Protein AF-A0A7S3M3B4-F1 (afdb_monomer)

Organism: NCBI:txid89044

Solvent-accessible surface area (backbone atoms only — not comparable to full-atom values): 7593 Å² total; per-residue (Å²): 107,31,56,21,43,29,32,43,56,80,88,40,59,21,36,31,39,43,35,30,71,32,40,28,67,101,62,33,55,28,4,1,29,26,37,41,36,56,45,79,58,69,92,80,40,99,57,84,85,78,65,94,80,81,88,68,51,57,85,65,75,64,57,68,90,46,32,36,39,40,29,31,52,46,61,54,12,22,14,18,67,40,50,36,51,57,43,52,82,84,75,82,83,32,16,12,32,34,38,27,15,62,35,21,57,40,95,91,41,77,50,64,33,46,76,43,78,47,78,39,53,55,42,87,85,39,101,53,66,83,66,53,73,39,73,47,73,67,85,121

InterPro domains:
  IPR013517 FG-GAP repeat [PF01839] (2-37)
  IPR013517 FG-GAP repeat [PF01839] (80-106)
  IPR013519 Integrin alpha beta-propellor [SM00191] (1-54)
  IPR013519 Integrin alpha beta-propellor [SM00191] (75-135)
  IPR028994 Integrin alpha, N-terminal [G3DSA:2.130.10.130] (1-134)
  IPR028994 Integrin alpha, N-terminal [SSF69318] (4-105)

Foldseek 3Di:
DEWQQFLQPPNFTKDKAWDQQQQAPPGFGSLTKMWIFDGDDPVVDVDDPDDDQDDDRDPDFGPLNTTGMETGAHHQQSKRPDKYWPQPPPPPRHTKIKIKRQQQAAPVGTRPIDMDIGHGHHPVVDPTNPCYYHHDHRPD

Sequence (140 aa):
VSAADDVNNDGVGDIIVGALYANPPPSETDAGISYVIYGRSLAMQVSNPFGDIQLTTGATPLPTSVGFRILGAAAADQSGFSVSAAGDVNGDSIDDVIVGALKADGPNGANCGISYVIFGRSLAAQVANPFGDIKLTTGA

Structure (mmCIF, N/CA/C/O backbone):
data_AF-A0A7S3M3B4-F1
#
_entry.id   AF-A0A7S3M3B4-F1
#
loop_
_atom_site.group_PDB
_atom_site.id
_atom_site.type_symbol
_atom_site.label_atom_id
_atom_site.label_alt_id
_atom_site.label_comp_id
_atom_site.label_asym_id
_atom_site.label_entity_id
_atom_site.label_seq_id
_atom_site.pdbx_PDB_ins_code
_atom_site.Cartn_x
_atom_site.Cartn_y
_atom_site.Cartn_z
_atom_site.occupancy
_atom_site.B_iso_or_equiv
_atom_site.auth_seq_id
_atom_site.auth_comp_id
_atom_site.auth_asym_id
_atom_site.auth_atom_id
_atom_site.pdbx_PDB_model_num
ATOM 1 N N . VAL A 1 1 ? -6.128 6.322 -6.070 1.00 94.00 1 VAL A N 1
ATOM 2 C CA . VAL A 1 1 ? -6.702 6.376 -4.707 1.00 94.00 1 VAL A CA 1
ATOM 3 C C . VAL A 1 1 ? -7.866 5.408 -4.645 1.00 94.00 1 VAL A C 1
ATOM 5 O O . VAL A 1 1 ? -8.548 5.267 -5.654 1.00 94.00 1 VAL A O 1
ATOM 8 N N . SER A 1 2 ? -8.050 4.739 -3.513 1.00 96.94 2 SER A N 1
ATOM 9 C CA . SER A 1 2 ? -9.164 3.833 -3.218 1.00 96.94 2 SER A CA 1
ATOM 10 C C . SER A 1 2 ? -9.475 3.887 -1.719 1.00 96.94 2 SER A C 1
ATOM 12 O O . SER A 1 2 ? -8.631 4.333 -0.938 1.00 96.94 2 SER A O 1
ATOM 14 N N . ALA A 1 3 ? -10.654 3.405 -1.318 1.00 95.12 3 ALA A N 1
ATOM 15 C CA . ALA A 1 3 ? -10.853 2.950 0.057 1.00 95.12 3 ALA A CA 1
ATOM 16 C C . ALA A 1 3 ? -9.854 1.824 0.376 1.00 95.12 3 ALA A C 1
ATOM 18 O O . ALA A 1 3 ? -9.457 1.088 -0.539 1.00 95.12 3 ALA A O 1
ATOM 19 N N . ALA A 1 4 ? -9.439 1.748 1.638 1.00 95.81 4 ALA A N 1
ATOM 20 C CA . ALA A 1 4 ? -8.647 0.656 2.197 1.00 95.81 4 ALA A CA 1
ATOM 21 C C . ALA A 1 4 ? -9.426 -0.160 3.245 1.00 95.81 4 ALA A C 1
ATOM 23 O O . ALA A 1 4 ? -8.881 -1.137 3.738 1.00 95.81 4 ALA A O 1
ATOM 24 N N . ASP A 1 5 ? -10.672 0.227 3.544 1.00 95.81 5 ASP A N 1
ATOM 25 C CA . ASP A 1 5 ? -11.479 -0.307 4.652 1.00 95.81 5 ASP A CA 1
ATOM 26 C C . ASP A 1 5 ? -10.730 -0.191 5.996 1.00 95.81 5 ASP A C 1
ATOM 28 O O . ASP A 1 5 ? -9.977 0.765 6.136 1.00 95.81 5 ASP A O 1
ATOM 32 N N . ASP A 1 6 ? -10.963 -1.014 7.018 1.00 94.94 6 ASP A N 1
ATOM 33 C CA . ASP A 1 6 ? -10.365 -0.812 8.353 1.00 94.94 6 ASP A CA 1
ATOM 34 C C . ASP A 1 6 ? -9.101 -1.668 8.549 1.00 94.94 6 ASP A C 1
ATOM 36 O O . ASP A 1 6 ? -9.127 -2.755 9.138 1.00 94.94 6 ASP A O 1
ATOM 40 N N . VAL A 1 7 ? -7.960 -1.186 8.042 1.00 95.38 7 VAL A N 1
ATOM 41 C CA . VAL A 1 7 ? -6.719 -1.981 8.045 1.00 95.38 7 VAL A CA 1
ATOM 42 C C . VAL A 1 7 ? -6.038 -2.006 9.408 1.00 95.38 7 VAL A C 1
ATOM 44 O O . VAL A 1 7 ? -5.173 -2.852 9.660 1.00 95.38 7 VAL A O 1
ATOM 47 N N . ASN A 1 8 ? -6.368 -1.046 10.276 1.00 92.56 8 ASN A N 1
ATOM 48 C CA . ASN A 1 8 ? -5.781 -0.911 11.605 1.00 92.56 8 ASN A CA 1
ATOM 49 C C . ASN A 1 8 ? -6.711 -1.411 12.732 1.00 92.56 8 ASN A C 1
ATOM 51 O O . ASN A 1 8 ? -6.295 -1.432 13.899 1.00 92.56 8 ASN A O 1
ATOM 55 N N . ASN A 1 9 ? -7.913 -1.874 12.378 1.00 92.62 9 ASN A N 1
ATOM 56 C CA . ASN A 1 9 ? -8.964 -2.379 13.256 1.00 92.62 9 ASN A CA 1
ATOM 57 C C . ASN A 1 9 ? -9.321 -1.394 14.384 1.00 92.62 9 ASN A C 1
ATOM 59 O O . ASN A 1 9 ? -9.332 -1.765 15.567 1.00 92.62 9 ASN A O 1
ATOM 63 N N . ASP A 1 10 ? -9.532 -0.122 14.035 1.00 89.06 10 ASP A N 1
ATOM 64 C CA . ASP A 1 10 ? -9.978 0.930 14.961 1.00 89.06 10 ASP A CA 1
ATOM 65 C C . ASP A 1 10 ? -11.474 1.285 14.829 1.00 89.06 10 ASP A C 1
ATOM 67 O O . ASP A 1 10 ? -12.006 2.096 15.601 1.00 89.06 10 ASP A O 1
ATOM 71 N N . GLY A 1 11 ? -12.176 0.614 13.914 1.00 90.88 11 GLY A N 1
ATOM 72 C CA . GLY A 1 11 ? -13.588 0.799 13.607 1.00 90.88 11 GLY A CA 1
ATOM 73 C C . GLY A 1 11 ? -13.866 1.953 12.642 1.00 90.88 11 GLY A C 1
ATOM 74 O O . GLY A 1 11 ? -15.035 2.319 12.462 1.00 90.88 11 GLY A O 1
ATOM 75 N N . VAL A 1 12 ? -12.836 2.562 12.051 1.00 90.81 12 VAL A N 1
ATOM 76 C CA . VAL A 1 12 ? -12.945 3.651 11.079 1.00 90.81 12 VAL A CA 1
ATOM 77 C C . VAL A 1 12 ? -12.287 3.236 9.767 1.00 90.81 12 VAL A C 1
ATOM 79 O O . VAL A 1 12 ? -11.187 2.714 9.740 1.00 90.81 12 VAL A O 1
ATOM 82 N N . GLY A 1 13 ? -12.965 3.498 8.647 1.00 93.31 13 GLY A N 1
ATOM 83 C CA . GLY A 1 13 ? -12.408 3.195 7.330 1.00 93.31 13 GLY A CA 1
ATOM 84 C C . GLY A 1 13 ? -11.208 4.078 6.965 1.00 93.31 13 GLY A C 1
ATOM 85 O O . GLY A 1 13 ? -11.224 5.297 7.169 1.00 93.31 13 GLY A O 1
ATOM 86 N N . ASP A 1 14 ? -10.227 3.452 6.328 1.00 95.19 14 ASP A N 1
ATOM 87 C CA . ASP A 1 14 ? -8.950 3.992 5.884 1.00 95.19 14 ASP A CA 1
ATOM 88 C C . ASP A 1 14 ? -8.927 4.238 4.364 1.00 95.19 14 ASP A C 1
ATOM 90 O O . ASP A 1 14 ? -9.826 3.868 3.597 1.00 95.19 14 ASP A O 1
ATOM 94 N N . ILE A 1 15 ? -7.862 4.890 3.893 1.00 96.81 15 ILE A N 1
ATOM 95 C CA . ILE A 1 15 ? -7.662 5.245 2.482 1.00 96.81 15 ILE A CA 1
ATOM 96 C C . ILE A 1 15 ? -6.307 4.734 2.004 1.00 96.81 15 ILE A C 1
ATOM 98 O O . ILE A 1 15 ? -5.307 4.885 2.701 1.00 96.81 15 ILE A O 1
ATOM 102 N N . ILE A 1 16 ? -6.240 4.240 0.763 1.00 98.50 16 ILE A N 1
ATOM 103 C CA . ILE A 1 16 ? -4.976 3.944 0.080 1.00 98.50 16 ILE A CA 1
ATOM 104 C C . ILE A 1 16 ? -4.751 4.850 -1.139 1.00 98.50 16 ILE A C 1
ATOM 106 O O . ILE A 1 16 ? -5.608 5.027 -2.014 1.00 98.50 16 ILE A O 1
ATOM 110 N N . VAL A 1 17 ? -3.555 5.429 -1.227 1.00 98.38 17 VAL A N 1
ATOM 111 C CA . VAL A 1 17 ? -3.128 6.333 -2.302 1.00 98.38 17 VAL A CA 1
ATOM 112 C C . VAL A 1 17 ? -1.849 5.803 -2.937 1.00 98.38 17 VAL A C 1
ATOM 114 O O . VAL A 1 17 ? -0.836 5.677 -2.264 1.00 98.38 17 VAL A O 1
ATOM 117 N N . GLY A 1 18 ? -1.877 5.526 -4.239 1.00 98.19 18 GLY A N 1
ATOM 118 C CA . GLY A 1 18 ? -0.686 5.165 -5.008 1.00 98.19 18 GLY A CA 1
ATOM 119 C C . GLY A 1 18 ? 0.014 6.387 -5.611 1.00 98.19 18 GLY A C 1
ATOM 120 O O . GLY A 1 18 ? -0.646 7.313 -6.087 1.00 98.19 18 GLY A O 1
ATOM 121 N N . ALA A 1 19 ? 1.345 6.373 -5.609 1.00 97.88 19 ALA A N 1
ATOM 122 C CA . ALA A 1 19 ? 2.224 7.361 -6.222 1.00 97.88 19 ALA A CA 1
ATOM 123 C C . ALA A 1 19 ? 3.321 6.641 -7.027 1.00 97.88 19 ALA A C 1
ATOM 125 O O . ALA A 1 19 ? 4.448 6.464 -6.566 1.00 97.88 19 ALA A O 1
ATOM 126 N N . LEU A 1 20 ? 2.973 6.224 -8.247 1.00 96.50 20 LEU A N 1
ATOM 127 C CA . LEU A 1 20 ? 3.789 5.343 -9.093 1.00 96.50 20 LEU A CA 1
ATOM 128 C C . LEU A 1 20 ? 5.183 5.862 -9.491 1.00 96.50 20 LEU A C 1
ATOM 130 O O . LEU A 1 20 ? 6.045 5.060 -9.820 1.00 96.50 20 LEU A O 1
ATOM 134 N N . TYR A 1 21 ? 5.408 7.177 -9.469 1.00 96.56 21 TYR A N 1
ATOM 135 C CA . TYR A 1 21 ? 6.699 7.807 -9.802 1.00 96.56 21 TYR A CA 1
ATOM 136 C C . TYR A 1 21 ? 7.422 8.352 -8.565 1.00 96.56 21 TYR A C 1
ATOM 138 O O . TYR A 1 21 ? 8.348 9.152 -8.664 1.00 96.56 21 TYR A O 1
ATOM 146 N N . ALA A 1 22 ? 6.951 8.000 -7.368 1.00 96.69 22 ALA A N 1
ATOM 147 C CA . ALA A 1 22 ? 7.650 8.382 -6.156 1.00 96.69 22 ALA A CA 1
ATOM 148 C C . ALA A 1 22 ? 8.979 7.623 -6.057 1.00 96.69 22 ALA A C 1
ATOM 150 O O . ALA A 1 22 ? 9.062 6.442 -6.397 1.00 96.69 22 ALA A O 1
ATOM 151 N N . ASN A 1 23 ? 9.990 8.310 -5.530 1.00 96.25 23 ASN A N 1
ATOM 152 C CA . ASN A 1 23 ? 11.322 7.759 -5.314 1.00 96.25 23 ASN A CA 1
ATOM 153 C C . ASN A 1 23 ? 11.484 7.408 -3.828 1.00 96.25 23 ASN A C 1
ATOM 155 O O . ASN A 1 23 ? 11.820 8.304 -3.046 1.00 96.25 23 ASN A O 1
ATOM 159 N N . PRO A 1 24 ? 11.191 6.165 -3.393 1.00 94.25 24 PRO A N 1
ATOM 160 C CA . PRO A 1 24 ? 11.346 5.781 -1.999 1.00 94.25 24 PRO A CA 1
ATOM 161 C C . PRO A 1 24 ? 12.815 5.753 -1.561 1.00 94.25 24 PRO A C 1
ATOM 163 O O . PRO A 1 24 ? 13.712 5.519 -2.380 1.00 94.25 24 PRO A O 1
ATOM 166 N N . PRO A 1 25 ? 13.087 5.911 -0.253 1.00 89.44 25 PRO A N 1
ATOM 167 C CA . PRO A 1 25 ? 14.417 5.704 0.305 1.00 89.44 25 PRO A CA 1
ATOM 168 C C . PRO A 1 25 ? 14.921 4.275 0.021 1.00 89.44 25 PRO A C 1
ATOM 170 O O . PRO A 1 25 ? 14.121 3.336 0.065 1.00 89.44 25 PRO A O 1
ATOM 173 N N . PRO A 1 26 ? 16.227 4.076 -0.240 1.00 85.00 26 PRO A N 1
ATOM 174 C CA . PRO A 1 26 ? 17.320 5.053 -0.214 1.00 85.00 26 PRO A CA 1
ATOM 175 C C . PRO A 1 26 ? 17.551 5.827 -1.536 1.00 85.00 26 PRO A C 1
ATOM 177 O O . PRO A 1 26 ? 18.667 6.290 -1.754 1.00 85.00 26 PRO A O 1
ATOM 180 N N . SER A 1 27 ? 16.516 6.053 -2.359 1.00 81.38 27 SER A N 1
ATOM 181 C CA . SER A 1 27 ? 16.493 6.740 -3.680 1.00 81.38 27 SER A CA 1
ATOM 182 C C . SER A 1 27 ? 16.333 5.790 -4.872 1.00 81.38 27 SER A C 1
ATOM 184 O O . SER A 1 27 ? 17.018 5.918 -5.886 1.00 81.38 27 SER A O 1
ATOM 186 N N . GLU A 1 28 ? 15.400 4.847 -4.766 1.00 87.88 28 GLU A N 1
ATOM 187 C CA . GLU A 1 28 ? 15.010 4.008 -5.901 1.00 87.88 28 GLU A CA 1
ATOM 188 C C . GLU A 1 28 ? 14.197 4.847 -6.890 1.00 87.88 28 GLU A C 1
ATOM 190 O O . GLU A 1 28 ? 13.105 5.311 -6.564 1.00 87.88 28 GLU A O 1
ATOM 195 N N . THR A 1 29 ? 14.729 5.081 -8.088 1.00 95.25 29 THR A N 1
ATOM 196 C CA . THR A 1 29 ? 14.065 5.939 -9.081 1.00 95.25 29 THR A CA 1
ATOM 197 C C . THR A 1 29 ? 12.824 5.242 -9.633 1.00 95.25 29 THR A C 1
ATOM 199 O O . THR A 1 29 ? 12.920 4.111 -10.100 1.00 95.25 29 THR A O 1
ATOM 202 N N . ASP A 1 30 ? 11.666 5.899 -9.583 1.00 96.31 30 ASP A N 1
ATOM 203 C CA . ASP A 1 30 ? 10.374 5.411 -10.084 1.00 96.31 30 ASP A CA 1
ATOM 204 C C . ASP A 1 30 ? 9.956 4.022 -9.558 1.00 96.31 30 ASP A C 1
ATOM 206 O O . ASP A 1 30 ? 9.192 3.301 -10.205 1.00 96.31 30 ASP A O 1
ATOM 210 N N . ALA A 1 31 ? 10.435 3.618 -8.377 1.00 96.94 31 ALA A N 1
ATOM 211 C CA . ALA A 1 31 ? 9.957 2.389 -7.735 1.00 96.94 31 ALA A CA 1
ATOM 212 C C . ALA A 1 31 ? 8.501 2.523 -7.260 1.00 96.94 31 ALA A C 1
ATOM 214 O O . ALA A 1 31 ? 7.763 1.538 -7.174 1.00 96.94 31 ALA A O 1
ATOM 215 N N . GLY A 1 32 ? 8.073 3.753 -6.975 1.00 98.06 32 GLY A N 1
ATOM 216 C CA . GLY A 1 32 ? 6.740 4.074 -6.500 1.00 98.06 32 GLY A CA 1
ATOM 217 C C . GLY A 1 32 ? 6.580 3.907 -4.989 1.00 98.06 32 GLY A C 1
ATOM 218 O O . GLY A 1 32 ? 7.352 3.222 -4.313 1.00 98.06 32 GLY A O 1
ATOM 219 N N . ILE A 1 33 ? 5.570 4.585 -4.450 1.00 97.94 33 ILE A N 1
ATOM 220 C CA . ILE A 1 33 ? 5.142 4.479 -3.052 1.00 97.94 33 ILE A CA 1
ATOM 221 C C . ILE A 1 33 ? 3.621 4.403 -3.036 1.00 97.94 33 ILE A C 1
ATOM 223 O O . ILE A 1 33 ? 2.961 5.179 -3.723 1.00 97.94 33 ILE A O 1
ATOM 227 N N . SER A 1 34 ? 3.055 3.516 -2.223 1.00 98.38 34 SER A N 1
ATOM 228 C CA . SER A 1 34 ? 1.655 3.621 -1.803 1.00 98.38 34 SER A CA 1
ATOM 229 C C . SER A 1 34 ? 1.578 4.059 -0.346 1.00 98.38 34 SER A C 1
ATOM 231 O O . SER A 1 34 ? 2.439 3.720 0.460 1.00 98.38 34 SER A O 1
ATOM 233 N N . TYR A 1 35 ? 0.558 4.829 -0.005 1.00 97.81 35 TYR A N 1
ATOM 234 C CA . TYR A 1 35 ? 0.323 5.349 1.334 1.00 97.81 35 TYR A CA 1
ATOM 235 C C . TYR A 1 35 ? -1.015 4.824 1.813 1.00 97.81 35 TYR A C 1
ATOM 237 O O . TYR A 1 35 ? -2.020 5.045 1.136 1.00 97.81 35 TYR A O 1
ATOM 245 N N . VAL A 1 36 ? -1.024 4.165 2.963 1.00 97.06 36 VAL A N 1
ATOM 246 C CA . VAL A 1 36 ? -2.258 3.896 3.696 1.00 97.06 36 VAL A CA 1
ATOM 247 C C . VAL A 1 36 ? -2.403 4.989 4.741 1.00 97.06 36 VAL A C 1
ATOM 249 O O . VAL A 1 36 ? -1.452 5.275 5.470 1.00 97.06 36 VAL A O 1
ATOM 252 N N . ILE A 1 37 ? -3.556 5.646 4.752 1.00 94.75 37 ILE A N 1
ATOM 253 C CA . ILE A 1 37 ? -3.881 6.781 5.611 1.00 94.75 37 ILE A CA 1
ATOM 254 C C . ILE A 1 37 ? -5.038 6.354 6.497 1.00 94.75 37 ILE A C 1
ATOM 256 O O . ILE A 1 37 ? -6.105 6.022 5.978 1.00 94.75 37 ILE A O 1
ATOM 260 N N . TYR A 1 38 ? -4.822 6.401 7.808 1.00 91.94 38 TYR A N 1
ATOM 261 C CA . TYR A 1 38 ? -5.835 5.999 8.766 1.00 91.94 38 TYR A CA 1
ATOM 262 C C . TYR A 1 38 ? -6.982 7.001 8.822 1.00 91.94 38 TYR A C 1
ATOM 264 O O . TYR A 1 38 ? -6.770 8.223 8.882 1.00 91.94 38 TYR A O 1
ATOM 272 N N . GLY A 1 39 ? -8.198 6.470 8.828 1.00 90.38 39 GLY A N 1
ATOM 273 C CA . GLY A 1 39 ? -9.405 7.204 9.134 1.00 90.38 39 GLY A CA 1
ATOM 274 C C . GLY A 1 39 ? -9.355 7.800 10.538 1.00 90.38 39 GLY A C 1
ATOM 275 O O . GLY A 1 39 ? -8.556 7.427 11.395 1.00 90.38 39 GLY A O 1
ATOM 276 N N . ARG A 1 40 ? -10.199 8.806 10.789 1.00 85.06 40 ARG A N 1
ATOM 277 C CA . ARG A 1 40 ? -10.335 9.404 12.125 1.00 85.06 40 ARG A CA 1
ATOM 278 C C . ARG A 1 40 ? -11.793 9.642 12.457 1.00 85.06 40 ARG A C 1
ATOM 280 O O . ARG A 1 40 ? -12.511 10.303 11.707 1.00 85.06 40 ARG A O 1
ATOM 287 N N . SER A 1 41 ? -12.212 9.164 13.623 1.00 77.12 41 SER A N 1
ATOM 288 C CA . SER A 1 41 ? -13.536 9.462 14.155 1.00 77.12 41 SER A CA 1
ATOM 289 C C . SER A 1 41 ? -13.564 10.841 14.815 1.00 77.12 41 SER A C 1
ATOM 291 O O . SER A 1 41 ? -12.775 11.136 15.716 1.00 77.12 41 SER A O 1
ATOM 293 N N . LEU A 1 42 ? -14.541 11.667 14.430 1.00 69.62 42 LEU A N 1
ATOM 294 C CA . LEU A 1 42 ? -14.851 12.931 15.114 1.00 69.62 42 LEU A CA 1
ATOM 295 C C . LEU A 1 42 ? -15.267 12.710 16.578 1.00 69.62 42 LEU A C 1
ATOM 297 O O . LEU A 1 42 ? -15.150 13.620 17.391 1.00 69.62 42 LEU A O 1
ATOM 301 N N . ALA A 1 43 ? -15.711 11.502 16.943 1.00 68.69 43 ALA A N 1
ATOM 302 C CA . ALA A 1 43 ? -16.032 11.169 18.329 1.00 68.69 43 ALA A CA 1
ATOM 303 C C . ALA A 1 43 ? -14.784 11.107 19.231 1.00 68.69 43 ALA A C 1
ATOM 305 O O . ALA A 1 43 ? -14.912 11.224 20.447 1.00 68.69 43 ALA A O 1
ATOM 306 N N . MET A 1 44 ? -13.586 10.951 18.652 1.00 63.53 44 MET A N 1
ATOM 307 C CA . MET A 1 44 ? -12.320 10.877 19.391 1.00 63.53 44 MET A CA 1
ATOM 308 C C . MET A 1 44 ? -11.509 12.186 19.361 1.00 63.53 44 MET A C 1
ATOM 310 O O . MET A 1 44 ? -10.491 12.276 20.047 1.00 63.53 44 MET A O 1
ATOM 314 N N . GLN A 1 45 ? -11.917 13.206 18.589 1.00 62.53 45 GLN A N 1
ATOM 315 C CA . GLN A 1 45 ? -11.150 14.450 18.397 1.00 62.53 45 GLN A CA 1
ATOM 316 C C . GLN A 1 45 ? -12.071 15.691 18.349 1.00 62.53 45 GLN A C 1
ATOM 318 O O . GLN A 1 45 ? -12.985 15.764 17.536 1.00 62.53 45 GLN A O 1
ATOM 323 N N . VAL A 1 46 ? -11.809 16.697 19.199 1.00 57.72 46 VAL A N 1
ATOM 324 C CA . VAL A 1 46 ? -12.623 17.936 19.341 1.00 57.72 46 VAL A CA 1
ATOM 325 C C . VAL A 1 46 ? -12.186 19.113 18.443 1.00 57.72 46 VAL A C 1
ATOM 327 O O . VAL A 1 46 ? -12.773 20.192 18.506 1.00 57.72 46 VAL A O 1
ATOM 330 N N . SER A 1 47 ? -11.187 18.930 17.580 1.00 69.25 47 SER A N 1
ATOM 331 C CA . SER A 1 47 ? -10.792 19.865 16.510 1.00 69.25 47 SER A CA 1
ATOM 332 C C . SER A 1 47 ? -10.784 19.129 15.169 1.00 69.25 47 SER A C 1
ATOM 334 O O . SER A 1 47 ? -10.785 17.901 15.177 1.00 69.25 47 SER A O 1
ATOM 336 N N . ASN A 1 48 ? -10.797 19.849 14.031 1.00 66.25 48 ASN A N 1
ATOM 337 C CA . ASN A 1 48 ? -10.709 19.229 12.699 1.00 66.25 48 ASN A CA 1
ATOM 338 C C . ASN A 1 48 ? -9.571 18.187 12.694 1.00 66.25 48 ASN A C 1
ATOM 340 O O . ASN A 1 48 ? -8.403 18.589 12.734 1.00 66.25 48 ASN A O 1
ATOM 344 N N . PRO A 1 49 ? -9.882 16.877 12.655 1.00 67.88 49 PRO A N 1
ATOM 345 C CA . PRO A 1 49 ? -8.854 15.855 12.776 1.00 67.88 49 PRO A CA 1
ATOM 346 C C . PRO A 1 49 ? -8.070 15.691 11.469 1.00 67.88 49 PRO A C 1
ATOM 348 O O . PRO A 1 49 ? -7.026 15.035 11.469 1.00 67.88 49 PRO A O 1
ATOM 351 N N . PHE A 1 50 ? -8.555 16.305 10.384 1.00 66.88 50 PHE A N 1
ATOM 352 C CA . PHE A 1 50 ? -7.998 16.285 9.039 1.00 66.88 50 PHE A CA 1
ATOM 353 C C . PHE A 1 50 ? -7.385 17.657 8.717 1.00 66.88 50 PHE A C 1
ATOM 355 O O . PHE A 1 50 ? -7.956 18.475 7.993 1.00 66.88 50 PHE A O 1
ATOM 362 N N . GLY A 1 51 ? -6.227 17.943 9.317 1.00 77.69 51 GLY A N 1
ATOM 363 C CA . GLY A 1 51 ? -5.310 18.946 8.769 1.00 77.69 51 GLY A CA 1
ATOM 364 C C . GLY A 1 51 ? -4.630 18.427 7.495 1.00 77.69 51 GLY A C 1
ATOM 365 O O . GLY A 1 51 ? -4.824 17.271 7.117 1.00 77.69 51 GLY A O 1
ATOM 366 N N . ASP A 1 52 ? -3.805 19.256 6.854 1.00 85.81 52 ASP A N 1
ATOM 367 C CA . ASP A 1 52 ? -3.029 18.821 5.689 1.00 85.81 52 ASP A CA 1
ATOM 368 C C . ASP A 1 52 ? -2.112 17.646 6.054 1.00 85.81 52 ASP A C 1
ATOM 370 O O . ASP A 1 52 ? -1.257 17.748 6.939 1.00 85.81 52 ASP A O 1
ATOM 374 N N . ILE A 1 53 ? -2.264 16.531 5.338 1.00 88.56 53 ILE A N 1
ATOM 375 C CA . ILE A 1 53 ? -1.398 15.359 5.473 1.00 88.56 53 ILE A CA 1
ATOM 376 C C . ILE A 1 53 ? -0.300 15.447 4.416 1.00 88.56 53 ILE A C 1
ATOM 378 O O . ILE A 1 53 ? -0.559 15.372 3.217 1.00 88.56 53 ILE A O 1
ATOM 382 N N . GLN A 1 54 ? 0.947 15.583 4.864 1.00 90.19 54 GLN A N 1
ATOM 383 C CA . GLN A 1 54 ? 2.109 15.591 3.979 1.00 90.19 54 GLN A CA 1
ATOM 384 C C . GLN A 1 54 ? 2.558 14.156 3.684 1.00 90.19 54 GLN A C 1
ATOM 386 O O . GLN A 1 54 ? 3.128 13.484 4.545 1.00 90.19 54 GLN A O 1
ATOM 391 N N . LEU A 1 55 ? 2.322 13.689 2.456 1.00 93.12 55 LEU A N 1
ATOM 392 C CA . LEU A 1 55 ? 2.802 12.390 1.978 1.00 93.12 55 LEU A CA 1
ATOM 393 C C . LEU A 1 55 ? 4.257 12.516 1.516 1.00 93.12 55 LEU A C 1
ATOM 395 O O . LEU A 1 55 ? 4.545 13.052 0.447 1.00 93.12 55 LEU A O 1
ATOM 399 N N . THR A 1 56 ? 5.185 12.064 2.358 1.00 90.94 56 THR A N 1
ATOM 400 C CA . THR A 1 56 ? 6.629 12.226 2.139 1.00 90.94 56 THR A CA 1
ATOM 401 C C . THR A 1 56 ? 7.263 11.028 1.434 1.00 90.94 56 THR A C 1
ATOM 403 O O . THR A 1 56 ? 7.040 9.872 1.804 1.00 90.94 56 THR A O 1
ATOM 406 N N . THR A 1 57 ? 8.143 11.314 0.473 1.00 91.69 57 THR A N 1
ATOM 407 C CA . THR A 1 57 ? 9.027 10.331 -0.177 1.00 91.69 57 THR A CA 1
ATOM 408 C C . THR A 1 57 ? 10.404 10.240 0.493 1.00 91.69 57 THR A C 1
ATOM 410 O O . THR A 1 57 ? 11.229 9.424 0.099 1.00 91.69 57 THR A O 1
ATOM 413 N N . GLY A 1 58 ? 10.685 11.088 1.490 1.00 88.62 58 GLY A N 1
ATOM 414 C CA . GLY A 1 58 ? 11.985 11.164 2.160 1.00 88.62 58 GLY A CA 1
ATOM 415 C C . GLY A 1 58 ? 12.240 10.031 3.160 1.00 88.62 58 GLY A C 1
ATOM 416 O O . GLY A 1 58 ? 11.397 9.163 3.383 1.00 88.62 58 GLY A O 1
ATOM 417 N N . ALA A 1 59 ? 13.411 10.051 3.801 1.00 88.19 59 ALA A N 1
ATOM 418 C CA . ALA A 1 59 ? 13.824 9.017 4.757 1.00 88.19 59 ALA A CA 1
ATOM 419 C C . ALA A 1 59 ? 12.932 8.932 6.009 1.00 88.19 59 ALA A C 1
ATOM 421 O O . ALA A 1 59 ? 12.834 7.871 6.614 1.00 88.19 59 ALA A O 1
ATOM 422 N N . THR A 1 60 ? 12.272 10.027 6.390 1.00 90.50 60 THR A N 1
ATOM 423 C CA . THR A 1 60 ? 11.368 10.057 7.545 1.00 90.50 60 THR A CA 1
ATOM 424 C C . THR A 1 60 ? 10.028 9.396 7.195 1.00 90.50 60 THR A C 1
ATOM 426 O O . THR A 1 60 ? 9.381 9.857 6.251 1.00 90.50 60 THR A O 1
ATOM 429 N N . PRO A 1 61 ? 9.587 8.363 7.937 1.00 90.69 61 PRO A N 1
ATOM 430 C CA . PRO A 1 61 ? 8.266 7.761 7.761 1.00 90.69 61 PRO A CA 1
ATOM 431 C C . PRO A 1 61 ? 7.124 8.732 8.080 1.00 90.69 61 PRO A C 1
ATOM 433 O O . PRO A 1 61 ? 7.326 9.785 8.693 1.00 90.69 61 PRO A O 1
ATOM 436 N N . LEU A 1 62 ? 5.901 8.351 7.706 1.00 90.12 62 LEU A N 1
ATOM 437 C CA . LEU A 1 62 ? 4.706 9.044 8.187 1.00 90.12 62 LEU A CA 1
ATOM 438 C C . LEU A 1 62 ? 4.584 8.919 9.717 1.00 90.12 62 LEU A C 1
ATOM 440 O O . LEU A 1 62 ? 5.003 7.906 10.286 1.00 90.12 62 LEU A O 1
ATOM 444 N N . PRO A 1 63 ? 3.980 9.909 10.403 1.00 87.88 63 PRO A N 1
ATOM 445 C CA . PRO A 1 63 ? 3.606 9.745 11.798 1.00 87.88 63 PRO A CA 1
ATOM 446 C C . PRO A 1 63 ? 2.726 8.506 11.980 1.00 87.88 63 PRO A C 1
ATOM 448 O O . PRO A 1 63 ? 1.816 8.249 11.194 1.00 87.88 63 PRO A O 1
ATOM 451 N N . THR A 1 64 ? 2.948 7.770 13.062 1.00 84.69 64 THR A N 1
ATOM 452 C CA . THR A 1 64 ? 2.235 6.519 13.360 1.00 84.69 64 THR A CA 1
ATOM 453 C C . THR A 1 64 ? 0.727 6.683 13.527 1.00 84.69 64 THR A C 1
ATOM 455 O O . THR A 1 64 ? -0.012 5.731 13.322 1.00 84.69 64 THR A O 1
ATOM 458 N N . SER A 1 65 ? 0.272 7.887 13.872 1.00 83.44 65 SER A N 1
ATOM 459 C CA . SER A 1 65 ? -1.141 8.259 13.983 1.00 83.44 65 SER A CA 1
ATOM 460 C C . SER A 1 65 ? -1.779 8.691 12.659 1.00 83.44 65 SER A C 1
ATOM 462 O O . SER A 1 65 ? -2.948 9.073 12.635 1.00 83.44 65 SER A O 1
ATOM 464 N N . VAL A 1 66 ? -1.007 8.735 11.572 1.00 89.25 66 VAL A N 1
ATOM 465 C CA . VAL A 1 66 ? -1.476 9.129 10.236 1.00 89.25 66 VAL A CA 1
ATOM 466 C C . VAL A 1 66 ? -1.613 7.917 9.329 1.00 89.25 66 VAL A C 1
ATOM 468 O O . VAL A 1 66 ? -2.531 7.892 8.521 1.00 89.25 66 VAL A O 1
ATOM 471 N N . GLY A 1 67 ? -0.714 6.940 9.432 1.00 92.50 67 GLY A N 1
ATOM 472 C CA . GLY A 1 67 ? -0.710 5.799 8.529 1.00 92.50 67 GLY A CA 1
ATOM 473 C C . GLY A 1 67 ? 0.677 5.204 8.341 1.00 92.50 67 GLY A C 1
ATOM 474 O O . GLY A 1 67 ? 1.550 5.332 9.205 1.00 92.50 67 GLY A O 1
ATOM 475 N N . PHE A 1 68 ? 0.887 4.574 7.189 1.00 94.94 68 PHE A N 1
ATOM 476 C CA . PHE A 1 68 ? 2.160 3.965 6.816 1.00 94.94 68 PHE A CA 1
ATOM 477 C C . PHE A 1 68 ? 2.406 3.989 5.304 1.00 94.94 68 PHE A C 1
ATOM 479 O O . PHE A 1 68 ? 1.526 4.331 4.509 1.00 94.94 68 PHE A O 1
ATOM 486 N N . ARG A 1 69 ? 3.637 3.653 4.902 1.00 96.94 69 ARG A N 1
ATOM 487 C CA . ARG A 1 69 ? 4.064 3.624 3.499 1.00 96.94 69 ARG A CA 1
ATOM 488 C C . ARG A 1 69 ? 4.362 2.202 3.054 1.00 96.94 69 ARG A C 1
ATOM 490 O O . ARG A 1 69 ? 4.935 1.416 3.801 1.00 96.94 69 ARG A O 1
ATOM 497 N N . ILE A 1 70 ? 4.042 1.917 1.802 1.00 97.75 70 ILE A N 1
ATOM 498 C CA . ILE A 1 70 ? 4.414 0.708 1.076 1.00 97.75 70 ILE A CA 1
ATOM 499 C C . ILE A 1 70 ? 5.377 1.156 -0.023 1.00 97.75 70 ILE A C 1
ATOM 501 O O . ILE A 1 70 ? 4.980 1.830 -0.974 1.00 97.75 70 ILE A O 1
ATOM 505 N N . LEU A 1 71 ? 6.658 0.855 0.150 1.00 97.56 71 LEU A N 1
ATOM 506 C CA . LEU A 1 71 ? 7.746 1.285 -0.719 1.00 97.56 71 LEU A CA 1
ATOM 507 C C . LEU A 1 71 ? 7.949 0.251 -1.829 1.00 97.56 71 LEU A C 1
ATOM 509 O O . LEU A 1 71 ? 8.120 -0.933 -1.533 1.00 97.56 71 LEU A O 1
ATOM 513 N N . GLY A 1 72 ? 7.987 0.699 -3.084 1.00 97.12 72 GLY A N 1
ATOM 514 C CA . GLY A 1 72 ? 8.260 -0.154 -4.240 1.00 97.12 72 GLY A CA 1
ATOM 515 C C . GLY A 1 72 ? 9.546 -0.954 -4.100 1.00 97.12 72 GLY A C 1
ATOM 516 O O . GLY A 1 72 ? 10.480 -0.500 -3.437 1.00 97.12 72 GLY A O 1
ATOM 517 N N . ALA A 1 73 ? 9.594 -2.145 -4.697 1.00 95.06 73 ALA A N 1
ATOM 518 C CA . ALA A 1 73 ? 10.676 -3.096 -4.467 1.00 95.06 73 ALA A CA 1
ATOM 519 C C . ALA A 1 73 ? 11.991 -2.647 -5.116 1.00 95.06 73 ALA A C 1
ATOM 521 O O . ALA A 1 73 ? 12.994 -2.503 -4.411 1.00 95.06 73 ALA A O 1
ATOM 522 N N . ALA A 1 74 ? 11.965 -2.342 -6.412 1.00 94.81 74 ALA A N 1
ATOM 523 C CA . ALA A 1 74 ? 13.118 -1.923 -7.197 1.00 94.81 74 ALA A CA 1
ATOM 524 C C . ALA A 1 74 ? 12.810 -0.711 -8.092 1.00 94.81 74 ALA A C 1
ATOM 526 O O . ALA A 1 74 ? 11.654 -0.350 -8.326 1.00 94.81 74 ALA A O 1
ATOM 527 N N . ALA A 1 75 ? 13.870 -0.057 -8.573 1.00 95.62 75 ALA A N 1
ATOM 528 C CA . ALA A 1 75 ? 13.767 1.042 -9.523 1.00 95.62 75 ALA A CA 1
ATOM 529 C C . ALA A 1 75 ? 12.918 0.668 -10.752 1.00 95.62 75 ALA A C 1
ATOM 531 O O . ALA A 1 75 ? 13.036 -0.426 -11.294 1.00 95.62 75 ALA A O 1
ATOM 532 N N . ALA A 1 76 ? 12.104 1.617 -11.209 1.00 95.88 76 ALA A N 1
ATOM 533 C CA . ALA A 1 76 ? 11.185 1.497 -12.339 1.00 95.88 76 ALA A CA 1
ATOM 534 C C . ALA A 1 76 ? 10.042 0.469 -12.206 1.00 95.88 76 ALA A C 1
ATOM 536 O O . ALA A 1 76 ? 9.254 0.366 -13.146 1.00 95.88 76 ALA A O 1
ATOM 537 N N . ASP A 1 77 ? 9.868 -0.204 -11.061 1.00 96.19 77 ASP A N 1
ATOM 538 C CA . ASP A 1 77 ? 8.748 -1.136 -10.833 1.00 96.19 77 ASP A CA 1
ATOM 539 C C . ASP A 1 77 ? 7.368 -0.457 -10.902 1.00 96.19 77 ASP A C 1
ATOM 541 O O . ASP A 1 77 ? 6.354 -1.107 -11.185 1.00 96.19 77 ASP A O 1
ATOM 545 N N . GLN A 1 78 ? 7.320 0.859 -10.653 1.00 97.62 78 GLN A N 1
ATOM 546 C CA . GLN A 1 78 ? 6.106 1.677 -10.692 1.00 97.62 78 GLN A CA 1
ATOM 547 C C . GLN A 1 78 ? 4.985 1.116 -9.796 1.00 97.62 78 GLN A C 1
ATOM 549 O O . GLN A 1 78 ? 3.817 1.032 -10.193 1.00 97.62 78 GLN A O 1
ATOM 554 N N . SER A 1 79 ? 5.345 0.709 -8.573 1.00 98.06 79 SER A N 1
ATOM 555 C CA . SER A 1 79 ? 4.389 0.272 -7.549 1.00 98.06 79 SER A CA 1
ATOM 556 C C . SER A 1 79 ? 3.422 1.391 -7.159 1.00 98.06 79 SER A C 1
ATOM 558 O O . SER A 1 79 ? 3.760 2.573 -7.174 1.00 98.06 79 SER A O 1
ATOM 560 N N . GLY A 1 80 ? 2.184 1.032 -6.826 1.00 97.94 80 GLY A N 1
ATOM 561 C CA . GLY A 1 80 ? 1.127 2.021 -6.609 1.00 97.94 80 GLY A CA 1
ATOM 562 C C . GLY A 1 80 ? 0.523 2.556 -7.908 1.00 97.94 80 GLY A C 1
ATOM 563 O O . GLY A 1 80 ? -0.192 3.556 -7.878 1.00 97.94 80 GLY A O 1
ATOM 564 N N . PHE A 1 81 ? 0.764 1.891 -9.045 1.00 98.25 81 PHE A N 1
ATOM 565 C CA . PHE A 1 81 ? 0.020 2.139 -10.283 1.00 98.25 81 PHE A CA 1
ATOM 566 C C . PHE A 1 81 ? -1.480 1.908 -10.098 1.00 98.25 81 PHE A C 1
ATOM 568 O O . PHE A 1 81 ? -2.308 2.691 -10.55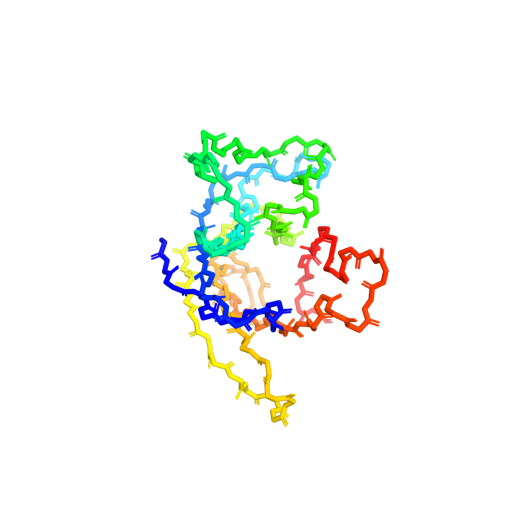8 1.00 98.25 81 PHE A O 1
ATOM 575 N N . SER A 1 82 ? -1.815 0.830 -9.394 1.00 98.19 82 SER A N 1
ATOM 576 C CA . SER A 1 82 ? -3.171 0.521 -8.961 1.00 98.19 82 SER A CA 1
ATOM 577 C C . SER A 1 82 ? -3.150 0.146 -7.487 1.00 98.19 82 SER A C 1
ATOM 579 O O . SER A 1 82 ? -2.183 -0.441 -6.999 1.00 98.19 82 SER A O 1
ATOM 581 N N . VAL A 1 83 ? -4.202 0.546 -6.782 1.00 98.62 83 VAL A N 1
ATOM 582 C CA . VAL A 1 83 ? -4.412 0.265 -5.363 1.00 98.62 83 VAL A CA 1
ATOM 583 C C . VAL A 1 83 ? -5.895 0.012 -5.131 1.00 98.62 83 VAL A C 1
ATOM 585 O O . VAL A 1 83 ? -6.724 0.672 -5.765 1.00 98.62 83 VAL A O 1
ATOM 588 N N . SER A 1 84 ? -6.232 -0.916 -4.242 1.00 98.44 84 SER A N 1
ATOM 589 C CA . SER A 1 84 ? -7.616 -1.167 -3.835 1.00 98.44 84 SER A CA 1
ATOM 590 C C . SER A 1 84 ? -7.691 -1.798 -2.447 1.00 98.44 84 SER A C 1
ATOM 592 O O . SER A 1 84 ? -6.684 -2.310 -1.952 1.00 98.44 84 SER A O 1
ATOM 594 N N . ALA A 1 85 ? -8.879 -1.772 -1.847 1.00 97.50 85 ALA A N 1
ATOM 595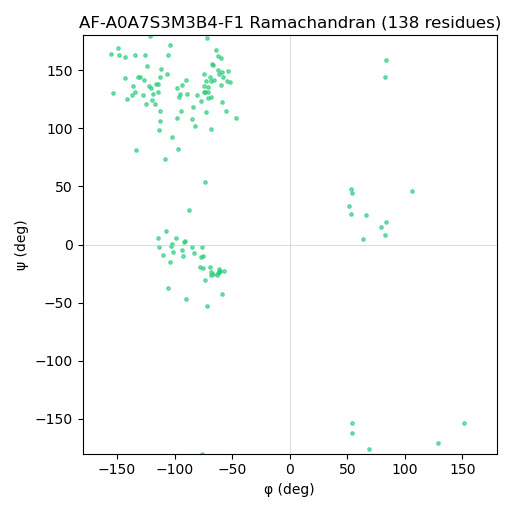 C CA . ALA A 1 85 ? -9.193 -2.651 -0.733 1.00 97.50 85 ALA A CA 1
ATOM 596 C C . ALA A 1 85 ? -9.211 -4.101 -1.234 1.00 97.50 85 ALA A C 1
ATOM 598 O O . ALA A 1 85 ? -9.649 -4.377 -2.356 1.00 97.50 85 ALA A O 1
ATOM 599 N N . ALA A 1 86 ? -8.709 -5.015 -0.415 1.00 97.75 86 ALA A N 1
ATOM 600 C CA . ALA A 1 86 ? -8.822 -6.449 -0.639 1.00 97.75 86 ALA A CA 1
ATOM 601 C C . ALA A 1 86 ? -9.877 -7.088 0.284 1.00 97.75 86 ALA A C 1
ATOM 603 O O . ALA A 1 86 ? -10.328 -8.196 -0.011 1.00 97.75 86 ALA A O 1
ATOM 604 N N . GLY A 1 87 ? -10.302 -6.370 1.335 1.00 96.88 87 GLY A N 1
ATOM 605 C CA . GLY A 1 87 ? -11.056 -6.923 2.461 1.00 96.88 87 GLY A CA 1
ATOM 606 C C . GLY A 1 87 ? -10.179 -7.854 3.297 1.00 96.88 87 GLY A C 1
ATOM 607 O O . GLY A 1 87 ? -8.997 -8.010 3.006 1.00 96.88 87 GLY A O 1
ATOM 608 N N . ASP A 1 88 ? -10.742 -8.494 4.314 1.00 97.44 88 ASP A N 1
ATOM 609 C CA . ASP A 1 88 ? -10.067 -9.579 5.035 1.00 97.44 88 ASP A CA 1
ATOM 610 C C . ASP A 1 88 ? -9.920 -10.821 4.131 1.00 97.44 88 ASP A C 1
ATOM 612 O O . ASP A 1 88 ? -10.868 -11.596 3.946 1.00 97.44 88 ASP A O 1
ATOM 616 N N . VAL A 1 89 ? -8.739 -11.018 3.533 1.00 98.00 89 VAL A N 1
ATOM 617 C CA . VAL A 1 89 ? -8.487 -12.169 2.651 1.00 98.00 89 VAL A CA 1
ATOM 618 C C . VAL A 1 89 ? -7.884 -13.363 3.384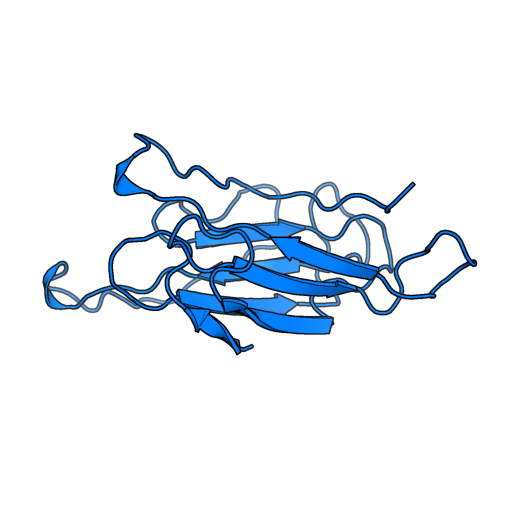 1.00 98.00 89 VAL A C 1
ATOM 620 O O . VAL A 1 89 ? -7.773 -14.445 2.796 1.00 98.00 89 VAL A O 1
ATOM 623 N N . ASN A 1 90 ? -7.468 -13.184 4.640 1.00 96.62 90 ASN A N 1
ATOM 624 C CA . ASN A 1 90 ? -6.758 -14.202 5.411 1.00 96.62 90 ASN A CA 1
ATOM 625 C C . ASN A 1 90 ? -7.596 -14.798 6.570 1.00 96.62 90 ASN A C 1
ATOM 627 O O . ASN A 1 90 ? -7.214 -15.833 7.124 1.00 96.62 90 ASN A O 1
ATOM 631 N N . GLY A 1 91 ? -8.761 -14.221 6.866 1.00 96.50 91 GLY A N 1
ATOM 632 C CA . GLY A 1 91 ? -9.715 -14.660 7.880 1.00 96.50 91 GLY A CA 1
ATOM 633 C C . GLY A 1 91 ? -9.414 -14.180 9.303 1.00 96.50 91 GLY A C 1
ATOM 634 O O . GLY A 1 91 ? -9.903 -14.809 10.248 1.00 96.50 91 GLY A O 1
ATOM 635 N N . ASP A 1 92 ? -8.604 -13.134 9.491 1.00 95.38 92 ASP A N 1
ATOM 636 C CA . ASP A 1 92 ? -8.251 -12.587 10.810 1.00 95.38 92 ASP A CA 1
ATOM 637 C C . ASP A 1 92 ? -9.170 -11.449 11.290 1.00 95.38 92 ASP A C 1
ATOM 639 O O . ASP A 1 92 ? -9.020 -10.958 12.414 1.00 95.38 92 ASP A O 1
ATOM 643 N N . SER A 1 93 ? -10.194 -11.124 10.496 1.00 94.94 93 SER A N 1
ATOM 644 C CA . SER A 1 93 ? -11.164 -10.046 10.713 1.00 94.94 93 SER A CA 1
ATOM 645 C C . SER A 1 93 ? -10.573 -8.637 10.649 1.00 94.94 93 SER A C 1
ATOM 647 O O . SER A 1 93 ? -11.130 -7.724 11.260 1.00 94.94 93 SER A O 1
ATOM 649 N N . ILE A 1 94 ? -9.460 -8.456 9.939 1.00 95.56 94 ILE A N 1
ATOM 650 C CA . ILE A 1 94 ? -8.846 -7.156 9.670 1.00 95.56 94 ILE A CA 1
ATOM 651 C C . ILE A 1 94 ? -8.748 -6.975 8.157 1.00 95.56 94 ILE A C 1
ATOM 653 O O . ILE A 1 94 ? -8.383 -7.900 7.438 1.00 95.56 94 ILE A O 1
ATOM 657 N N . ASP A 1 95 ? -9.093 -5.789 7.660 1.00 97.38 95 ASP A N 1
ATOM 658 C CA . ASP A 1 95 ? -9.093 -5.562 6.220 1.00 97.38 95 ASP A CA 1
ATOM 659 C C . ASP A 1 95 ? -7.668 -5.467 5.654 1.00 97.38 95 ASP A C 1
ATOM 661 O O . ASP A 1 95 ? -6.764 -4.855 6.232 1.00 97.38 95 ASP A O 1
ATOM 665 N N . ASP A 1 96 ?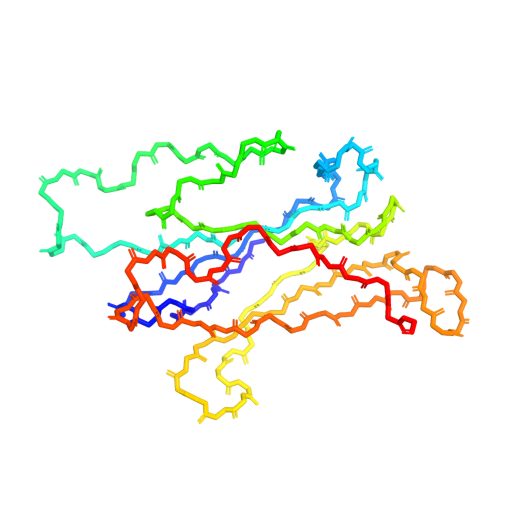 -7.482 -6.051 4.474 1.00 97.94 96 ASP A N 1
ATOM 666 C CA . ASP A 1 96 ? -6.230 -6.048 3.734 1.00 97.94 96 ASP A CA 1
ATOM 667 C C . ASP A 1 96 ? -6.305 -5.096 2.531 1.00 97.94 96 ASP A C 1
ATOM 669 O O . ASP A 1 96 ? -7.375 -4.722 2.039 1.00 97.94 96 ASP A O 1
ATOM 673 N N . VAL A 1 97 ? -5.143 -4.741 1.980 1.00 98.44 97 VAL A N 1
ATOM 674 C CA . VAL A 1 97 ? -5.051 -3.924 0.758 1.00 98.44 97 VAL A CA 1
ATOM 675 C C . VAL A 1 97 ? -4.235 -4.609 -0.322 1.00 98.44 97 VAL A C 1
ATOM 677 O O . VAL A 1 97 ? -3.328 -5.395 -0.045 1.00 98.44 97 VAL A O 1
ATOM 680 N N . ILE A 1 98 ? -4.518 -4.263 -1.577 1.00 98.56 98 ILE A N 1
ATOM 681 C CA . ILE A 1 98 ? -3.763 -4.735 -2.737 1.00 98.56 98 ILE A CA 1
ATOM 682 C C . ILE A 1 98 ? -3.074 -3.577 -3.461 1.00 98.56 98 ILE A C 1
ATOM 684 O O . ILE A 1 98 ? -3.656 -2.508 -3.668 1.00 98.56 98 ILE A O 1
ATOM 688 N N . VAL A 1 99 ? -1.822 -3.799 -3.868 1.00 98.62 99 VAL A N 1
ATOM 689 C CA . VAL A 1 99 ? -0.990 -2.847 -4.614 1.00 98.62 99 VAL A CA 1
ATOM 690 C C . VAL A 1 99 ? -0.442 -3.507 -5.875 1.00 98.62 99 VAL A C 1
ATOM 692 O O . VAL A 1 99 ? 0.179 -4.566 -5.812 1.00 98.62 99 VAL A O 1
ATOM 695 N N . GLY A 1 100 ? -0.624 -2.857 -7.024 1.00 98.06 100 GLY A N 1
ATOM 696 C CA . GLY A 1 100 ? -0.032 -3.268 -8.295 1.00 98.06 100 GLY A CA 1
ATOM 697 C C . GLY A 1 100 ? 1.249 -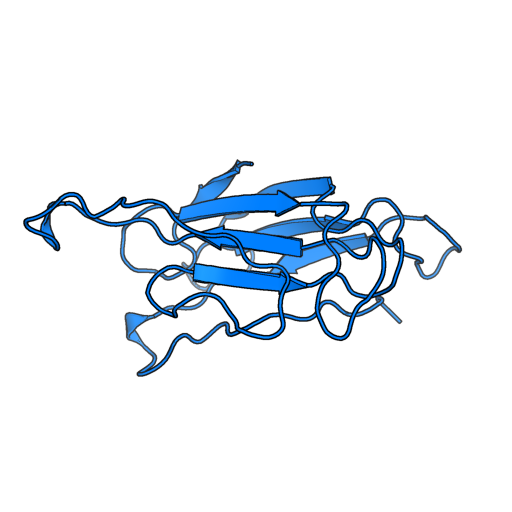2.497 -8.622 1.00 98.06 100 GLY A C 1
ATOM 698 O O . GLY A 1 100 ? 1.280 -1.265 -8.534 1.00 98.06 100 GLY A O 1
ATOM 699 N N . ALA A 1 101 ? 2.280 -3.222 -9.054 1.00 97.62 101 ALA A N 1
ATOM 700 C CA . ALA A 1 101 ? 3.513 -2.699 -9.635 1.00 97.62 101 ALA A CA 1
ATOM 701 C C . ALA A 1 101 ? 3.589 -3.123 -11.103 1.00 97.62 101 ALA A C 1
ATOM 703 O O . ALA A 1 101 ? 3.919 -4.267 -11.411 1.00 97.62 101 ALA A O 1
ATOM 704 N N . LEU A 1 102 ? 3.205 -2.219 -12.009 1.00 96.69 102 LEU A N 1
ATOM 705 C CA . LEU A 1 102 ? 2.907 -2.565 -13.406 1.00 96.69 102 LEU A CA 1
ATOM 706 C C . LEU A 1 102 ? 4.148 -2.993 -14.205 1.00 96.69 102 LEU A C 1
ATOM 708 O O . LEU A 1 102 ? 4.017 -3.692 -15.204 1.00 96.69 102 LEU A O 1
ATOM 712 N N . LYS A 1 103 ? 5.334 -2.554 -13.770 1.00 96.69 103 LYS A N 1
ATOM 713 C CA . LYS A 1 103 ? 6.615 -2.785 -14.444 1.00 96.69 103 LYS A CA 1
ATOM 714 C C . LYS A 1 103 ? 7.569 -3.659 -13.647 1.00 96.69 103 LYS A C 1
ATOM 716 O O . LYS A 1 103 ? 8.694 -3.855 -14.084 1.00 96.69 103 LYS A O 1
ATOM 721 N N . ALA A 1 104 ? 7.123 -4.206 -12.521 1.00 95.94 104 ALA A N 1
ATOM 722 C CA . ALA A 1 104 ? 7.971 -5.088 -11.744 1.00 95.94 104 ALA A CA 1
ATOM 723 C C . ALA A 1 104 ? 8.399 -6.312 -12.568 1.00 95.94 104 ALA A C 1
ATOM 725 O O . ALA A 1 104 ? 7.598 -6.917 -13.297 1.00 95.94 104 ALA A O 1
ATOM 726 N N . ASP A 1 105 ? 9.676 -6.658 -12.439 1.00 93.56 105 ASP A N 1
ATOM 727 C CA . ASP A 1 105 ? 10.252 -7.852 -13.039 1.00 93.56 105 ASP A CA 1
ATOM 728 C C . ASP A 1 105 ? 9.777 -9.089 -12.276 1.00 93.56 105 ASP A C 1
ATOM 730 O O . ASP A 1 105 ? 9.827 -9.144 -11.047 1.00 93.56 105 ASP A O 1
ATOM 734 N N . GLY A 1 106 ? 9.302 -10.090 -13.015 1.00 88.69 106 GLY A N 1
ATOM 735 C CA . GLY A 1 106 ? 8.769 -11.324 -12.450 1.00 88.69 106 GLY A CA 1
ATOM 736 C C . GLY A 1 106 ? 9.520 -12.563 -12.939 1.00 88.69 106 GLY A C 1
ATOM 737 O O . GLY A 1 106 ? 10.403 -12.469 -13.794 1.00 88.69 106 GLY A O 1
ATOM 738 N N . PRO A 1 107 ? 9.121 -13.762 -12.479 1.00 86.00 107 PRO A N 1
ATOM 739 C CA . PRO A 1 107 ? 9.757 -15.024 -12.872 1.00 86.00 107 PRO A CA 1
ATOM 740 C C . PRO A 1 107 ? 9.768 -15.288 -14.388 1.00 86.00 107 PRO A C 1
ATOM 742 O O . PRO A 1 107 ? 10.597 -16.045 -14.882 1.00 86.00 107 PRO A O 1
ATOM 745 N N . ASN A 1 108 ? 8.847 -14.662 -15.127 1.00 85.38 108 ASN A N 1
ATOM 746 C CA . ASN A 1 108 ? 8.669 -14.848 -16.568 1.00 85.38 108 ASN A CA 1
ATOM 747 C C . ASN A 1 108 ? 9.325 -13.748 -17.421 1.00 85.38 108 ASN A C 1
ATOM 749 O O . ASN A 1 108 ? 9.155 -13.749 -18.640 1.00 85.38 108 ASN A O 1
ATOM 753 N N . GLY A 1 109 ? 10.074 -12.826 -16.807 1.00 89.94 109 GLY A N 1
ATOM 754 C CA . GLY A 1 109 ? 10.827 -11.792 -17.511 1.00 89.94 109 GLY A CA 1
ATOM 755 C C . GLY A 1 109 ? 10.581 -10.376 -16.997 1.00 89.94 109 GLY A C 1
ATOM 756 O O . GLY A 1 109 ? 9.949 -10.147 -15.963 1.00 89.94 109 GLY A O 1
ATOM 757 N N . ALA A 1 110 ? 11.104 -9.416 -17.756 1.00 93.69 110 ALA A N 1
ATOM 758 C CA . ALA A 1 110 ? 11.046 -8.012 -17.387 1.00 93.69 110 ALA A CA 1
ATOM 759 C C . ALA A 1 110 ? 9.647 -7.411 -17.584 1.00 93.69 110 ALA A C 1
ATOM 761 O O . ALA A 1 110 ? 8.956 -7.770 -18.539 1.00 93.69 110 ALA A O 1
ATOM 762 N N . ASN A 1 111 ? 9.259 -6.454 -16.736 1.00 94.25 111 ASN A N 1
ATOM 763 C CA . ASN A 1 111 ? 7.981 -5.727 -16.818 1.00 94.25 111 ASN A CA 1
ATOM 764 C C . ASN A 1 111 ? 6.732 -6.626 -16.922 1.00 94.25 111 ASN A C 1
ATOM 766 O O . ASN A 1 111 ? 5.760 -6.280 -17.595 1.00 94.25 111 ASN A O 1
ATOM 770 N N . CYS A 1 112 ? 6.757 -7.797 -16.285 1.00 93.62 112 CYS A N 1
ATOM 771 C CA . CYS A 1 112 ? 5.609 -8.709 -16.267 1.00 93.62 112 CYS A CA 1
ATOM 772 C C . CYS A 1 112 ? 4.500 -8.226 -15.320 1.00 93.62 112 CYS A C 1
ATOM 774 O O . CYS A 1 112 ? 3.348 -8.637 -15.457 1.00 93.62 112 CYS A O 1
ATOM 776 N N . GLY A 1 113 ? 4.860 -7.349 -14.383 1.00 94.81 113 GLY A N 1
ATOM 777 C CA . GLY A 1 113 ? 3.989 -6.840 -13.343 1.00 94.81 113 GLY A CA 1
ATOM 778 C C . GLY A 1 113 ? 3.887 -7.797 -12.155 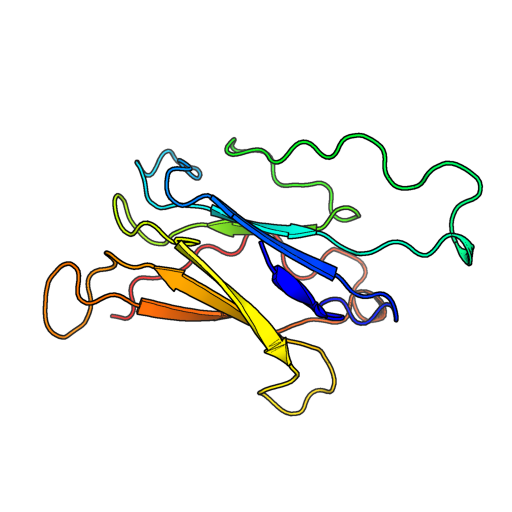1.00 94.81 113 GLY A C 1
ATOM 779 O O . GLY A 1 113 ? 3.886 -9.019 -12.304 1.00 94.81 113 GLY A O 1
ATOM 780 N N . ILE A 1 114 ? 3.784 -7.228 -10.955 1.00 95.75 114 ILE A N 1
ATOM 781 C CA . ILE A 1 114 ? 3.545 -7.960 -9.705 1.00 95.75 114 ILE A CA 1
ATOM 782 C C . ILE A 1 114 ? 2.382 -7.296 -8.966 1.00 95.75 114 ILE A C 1
ATOM 784 O O . ILE A 1 114 ? 2.210 -6.076 -9.007 1.00 95.75 114 ILE A O 1
ATOM 788 N N . SER A 1 115 ? 1.559 -8.104 -8.299 1.00 95.94 115 SER A N 1
ATOM 789 C CA . SER A 1 115 ? 0.557 -7.636 -7.340 1.00 95.94 115 SER A CA 1
ATOM 790 C C . SER A 1 115 ? 0.909 -8.121 -5.943 1.00 95.94 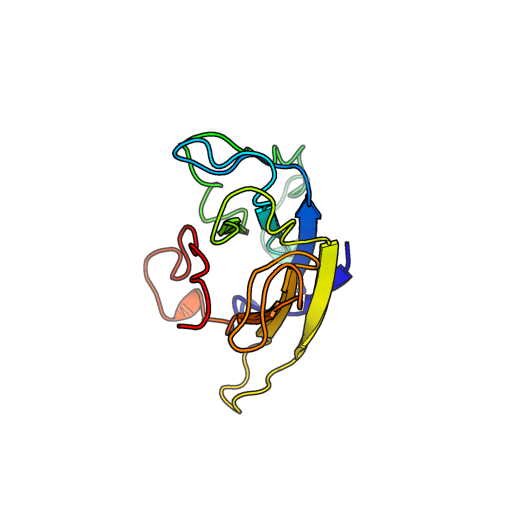115 SER A C 1
ATOM 792 O O . SER A 1 115 ? 1.311 -9.269 -5.763 1.00 95.94 115 SER A O 1
ATOM 794 N N . TYR A 1 116 ? 0.749 -7.236 -4.969 1.00 97.25 116 TYR A N 1
ATOM 795 C CA . TYR A 1 116 ? 1.068 -7.470 -3.569 1.00 97.25 116 TYR A CA 1
ATOM 796 C C . TYR A 1 116 ? -0.195 -7.327 -2.738 1.00 97.25 116 TYR A C 1
ATOM 798 O O . TYR A 1 116 ? -0.870 -6.306 -2.846 1.00 97.25 116 TYR A O 1
ATOM 806 N N . VAL A 1 117 ? -0.479 -8.314 -1.893 1.00 97.56 117 VAL A N 1
ATOM 807 C CA . VAL A 1 117 ? -1.456 -8.177 -0.811 1.00 97.56 117 VAL A CA 1
ATOM 808 C C . VAL A 1 117 ? -0.698 -7.809 0.455 1.00 97.56 117 VAL A C 1
ATOM 810 O O . VAL A 1 117 ? 0.306 -8.442 0.787 1.00 97.56 117 VAL A O 1
ATOM 813 N N . ILE A 1 118 ? -1.159 -6.766 1.132 1.00 97.62 118 ILE A N 1
ATOM 814 C CA . ILE A 1 118 ? -0.597 -6.282 2.386 1.00 97.62 118 ILE A CA 1
ATOM 815 C C . ILE A 1 118 ? -1.634 -6.526 3.466 1.00 97.62 118 ILE A C 1
ATOM 817 O O . ILE A 1 118 ? -2.707 -5.927 3.421 1.00 97.62 118 ILE A O 1
ATOM 821 N N . PHE A 1 119 ? -1.295 -7.402 4.411 1.00 96.44 119 PHE A N 1
ATOM 822 C CA . PHE A 1 119 ? -2.227 -7.760 5.466 1.00 96.44 119 PHE A CA 1
ATOM 823 C C . PHE A 1 119 ? -2.388 -6.656 6.505 1.00 96.44 119 PHE A C 1
ATOM 825 O O . PHE A 1 119 ? -1.382 -6.075 6.943 1.00 96.44 119 PHE A O 1
ATOM 832 N N . GLY A 1 120 ? -3.636 -6.414 6.898 1.00 95.12 120 GLY A N 1
ATOM 833 C CA . GLY A 1 120 ? -4.017 -5.540 7.996 1.00 95.12 120 GLY A CA 1
ATOM 834 C C . GLY A 1 120 ? -3.468 -6.021 9.341 1.00 95.12 120 GLY A C 1
ATOM 835 O O . GLY A 1 120 ? -2.992 -7.147 9.498 1.00 95.12 120 GLY A O 1
ATOM 836 N N . ARG A 1 121 ? -3.434 -5.121 10.329 1.00 91.69 121 ARG A N 1
ATOM 837 C CA . ARG A 1 121 ? -2.908 -5.381 11.680 1.00 91.69 121 ARG A CA 1
ATOM 838 C C . ARG A 1 121 ? -3.580 -4.465 12.688 1.00 91.69 121 ARG A C 1
ATOM 840 O O . ARG A 1 121 ? -3.547 -3.249 12.538 1.00 91.69 121 ARG A O 1
ATOM 847 N N . SER A 1 122 ? -4.073 -5.034 13.785 1.00 86.94 122 SER A N 1
ATOM 848 C CA . SER A 1 122 ? -4.740 -4.247 14.822 1.00 86.94 122 SER A CA 1
ATOM 849 C C . SER A 1 122 ? -3.759 -3.334 15.560 1.00 86.94 122 SER A C 1
ATOM 851 O O . SER A 1 122 ? -2.758 -3.798 16.118 1.00 86.94 122 SER A O 1
ATOM 853 N N . LEU A 1 123 ? -4.083 -2.043 15.628 1.00 74.62 123 LEU A N 1
ATOM 854 C CA . LEU A 1 123 ? -3.348 -1.071 16.434 1.00 74.62 123 LEU A CA 1
ATOM 855 C C . LEU A 1 123 ? -3.638 -1.249 17.934 1.00 74.62 123 LEU A C 1
ATOM 857 O O . LEU A 1 123 ? -2.755 -1.036 18.758 1.00 74.62 123 LEU A O 1
ATOM 861 N N . ALA A 1 124 ? -4.838 -1.706 18.310 1.00 66.38 124 ALA A N 1
ATOM 862 C CA . ALA A 1 124 ? -5.231 -1.898 19.711 1.00 66.38 124 ALA A CA 1
ATOM 863 C C . ALA A 1 124 ? -4.443 -3.015 20.425 1.00 66.38 124 ALA A C 1
ATOM 865 O O . ALA A 1 124 ? -4.281 -2.985 21.645 1.00 66.38 124 ALA A O 1
ATOM 866 N N . ALA A 1 125 ? -3.921 -3.988 19.673 1.00 56.94 125 ALA A N 1
ATOM 867 C CA . ALA A 1 125 ? -3.106 -5.078 20.207 1.00 56.94 125 ALA A CA 1
ATOM 868 C C . ALA A 1 125 ? -1.616 -4.709 20.386 1.00 56.94 125 ALA A C 1
ATOM 870 O O . ALA A 1 125 ? -0.849 -5.516 20.916 1.00 56.94 125 ALA A O 1
ATOM 871 N N . GLN A 1 126 ? -1.175 -3.529 19.927 1.00 53.06 126 GLN A N 1
ATOM 872 C CA . GLN A 1 126 ? 0.242 -3.172 19.787 1.00 53.06 126 GLN A CA 1
ATOM 873 C C . GLN A 1 126 ? 0.518 -1.759 20.340 1.00 53.06 126 GLN A C 1
ATOM 875 O O . GLN A 1 126 ? -0.153 -0.793 20.008 1.00 53.06 126 GLN A O 1
ATOM 880 N N . VAL A 1 127 ? 1.553 -1.601 21.175 1.00 53.41 127 VAL A N 1
ATOM 881 C CA . VAL A 1 127 ? 1.909 -0.308 21.818 1.00 53.41 127 VAL A CA 1
ATOM 882 C C . VAL A 1 127 ? 2.607 0.668 20.836 1.00 53.41 127 VAL A C 1
ATOM 884 O O . VAL A 1 127 ? 2.931 1.800 21.190 1.00 53.41 127 VAL A O 1
ATOM 887 N N . ALA A 1 128 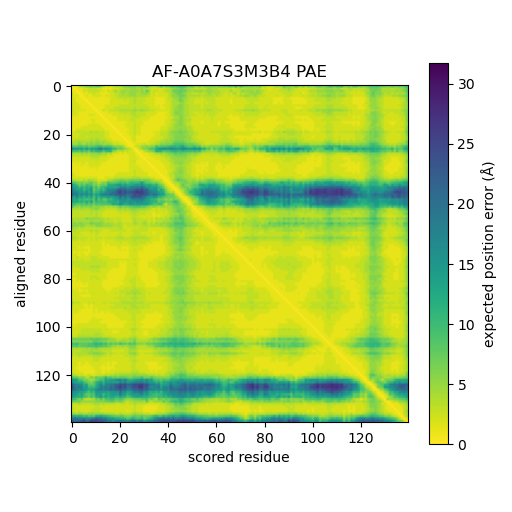? 2.840 0.249 19.586 1.00 62.75 128 ALA A N 1
ATOM 888 C CA . ALA A 1 128 ? 3.427 1.036 18.498 1.00 62.75 128 ALA A CA 1
ATOM 889 C C . ALA A 1 128 ? 2.755 0.683 17.156 1.00 62.75 128 ALA A C 1
ATOM 891 O O . ALA A 1 128 ? 2.151 -0.381 17.045 1.00 62.75 128 ALA A O 1
ATOM 892 N N . ASN A 1 129 ? 2.879 1.549 16.134 1.00 64.38 129 ASN A N 1
ATOM 893 C CA . ASN A 1 129 ? 2.375 1.256 14.783 1.00 64.38 129 ASN A CA 1
ATOM 894 C C . ASN A 1 129 ? 2.987 -0.066 14.285 1.00 64.38 129 ASN A C 1
ATOM 896 O O . ASN A 1 129 ? 4.206 -0.116 14.094 1.00 64.38 129 ASN A O 1
ATOM 900 N N . PRO A 1 130 ? 2.172 -1.113 14.067 1.00 70.75 130 PRO A N 1
ATOM 901 C CA . PRO A 1 130 ? 2.680 -2.437 13.744 1.00 70.75 130 PRO A CA 1
ATOM 902 C C . PRO A 1 130 ? 3.179 -2.553 12.303 1.00 70.75 130 PRO A C 1
ATOM 904 O O . PRO A 1 130 ? 3.776 -3.572 11.958 1.00 70.75 130 PRO A O 1
ATOM 907 N N . PHE A 1 131 ? 2.932 -1.556 11.454 1.00 83.62 131 PHE A N 1
ATOM 908 C CA . PHE A 1 131 ? 3.280 -1.607 10.039 1.00 83.62 131 PHE A CA 1
ATOM 909 C C . PHE A 1 131 ? 4.680 -1.056 9.760 1.00 83.62 131 PHE A C 1
ATOM 911 O O . PHE A 1 131 ? 5.453 -1.704 9.057 1.00 83.62 131 PHE A O 1
ATOM 918 N N . GLY A 1 132 ? 5.031 0.110 10.321 1.00 86.88 132 GLY A N 1
ATOM 919 C CA . GLY A 1 132 ? 6.221 0.850 9.878 1.00 86.88 132 GLY A CA 1
ATOM 920 C C . GLY A 1 132 ? 6.199 1.101 8.361 1.00 86.88 132 GLY A C 1
ATOM 921 O O . GLY A 1 132 ? 5.156 0.988 7.727 1.00 86.88 132 GLY A O 1
ATOM 922 N N . ASP A 1 133 ? 7.337 1.433 7.752 1.00 92.62 133 ASP A N 1
ATOM 923 C CA . ASP A 1 133 ? 7.421 1.353 6.290 1.00 92.62 133 ASP A CA 1
ATOM 924 C C . ASP A 1 133 ? 7.530 -0.112 5.858 1.00 92.62 133 ASP A C 1
ATOM 926 O O . ASP A 1 133 ? 8.389 -0.852 6.342 1.00 92.62 133 ASP A O 1
ATOM 930 N N . ILE A 1 134 ? 6.711 -0.513 4.890 1.00 94.75 134 ILE A N 1
ATOM 931 C CA . ILE A 1 134 ? 6.768 -1.836 4.274 1.00 94.75 134 ILE A CA 1
ATOM 932 C C . ILE A 1 134 ? 7.544 -1.715 2.969 1.00 94.75 134 ILE A C 1
ATOM 934 O O . ILE A 1 134 ? 7.047 -1.150 2.000 1.00 94.75 134 ILE A O 1
ATOM 938 N N . LYS A 1 135 ? 8.764 -2.251 2.919 1.00 95.31 135 LYS A N 1
ATOM 939 C CA . LYS A 1 135 ? 9.514 -2.383 1.665 1.00 95.31 135 LYS A CA 1
ATOM 940 C C . LYS A 1 135 ? 9.075 -3.658 0.952 1.00 95.31 135 LYS A C 1
ATOM 942 O O . LYS A 1 135 ? 9.234 -4.750 1.491 1.00 95.31 135 LYS A O 1
ATOM 947 N N . LEU A 1 136 ? 8.528 -3.507 -0.251 1.00 95.50 136 LEU A N 1
ATOM 948 C CA . LEU A 1 136 ? 8.189 -4.637 -1.107 1.00 95.50 136 LEU A CA 1
ATOM 949 C C . LEU A 1 136 ? 9.459 -5.363 -1.557 1.00 95.50 136 LEU A C 1
ATOM 951 O O . LEU A 1 136 ? 10.536 -4.771 -1.652 1.00 95.50 136 LEU A O 1
ATOM 955 N N . THR A 1 137 ? 9.317 -6.645 -1.869 1.00 91.19 137 THR A N 1
ATOM 956 C CA . THR A 1 137 ? 10.389 -7.462 -2.438 1.00 91.19 137 THR A CA 1
ATOM 957 C C . THR A 1 137 ? 10.052 -7.839 -3.872 1.00 91.19 137 THR A C 1
ATOM 959 O O . THR A 1 137 ? 8.884 -7.946 -4.259 1.00 91.19 137 THR A O 1
ATOM 962 N N . THR A 1 138 ? 11.081 -8.039 -4.685 1.00 81.06 138 THR A N 1
ATOM 963 C CA . THR A 1 138 ? 10.917 -8.719 -5.966 1.00 81.06 138 THR A CA 1
ATOM 964 C C . THR A 1 138 ? 10.643 -10.192 -5.652 1.00 81.06 138 THR A C 1
ATOM 966 O O . THR A 1 138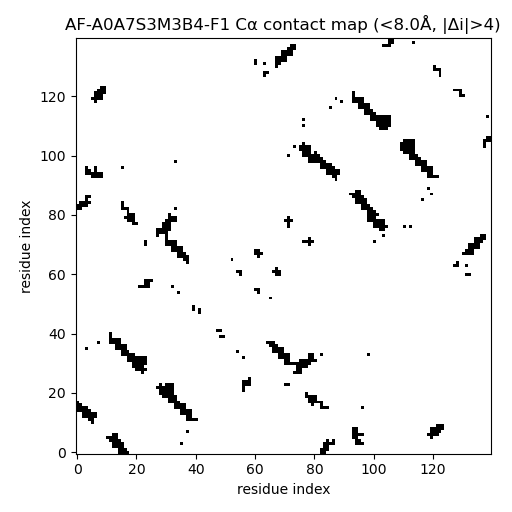 ? 11.283 -10.765 -4.771 1.00 81.06 138 THR A O 1
ATOM 969 N N . GLY A 1 139 ? 9.610 -10.778 -6.261 1.00 66.94 139 GLY A N 1
ATOM 970 C CA . GLY A 1 139 ? 9.106 -12.120 -5.931 1.00 66.94 139 GLY A CA 1
ATOM 971 C C . GLY A 1 139 ? 10.000 -13.267 -6.419 1.00 66.94 139 GLY A C 1
ATOM 972 O O . GLY A 1 139 ? 9.516 -14.128 -7.151 1.00 66.94 139 GLY A O 1
ATOM 973 N N . ALA A 1 140 ? 11.287 -13.235 -6.059 1.00 55.91 140 ALA A N 1
ATOM 974 C CA . ALA A 1 140 ? 12.288 -14.263 -6.346 1.00 55.91 140 ALA A CA 1
ATOM 975 C C . ALA A 1 140 ? 12.250 -15.419 -5.337 1.00 55.91 140 ALA A C 1
ATOM 977 O O . ALA A 1 140 ? 12.087 -15.148 -4.125 1.00 55.91 140 ALA A O 1
#

Secondary structure (DSSP, 8-state):
-EEEESTT-SSS-EEEEEETT---TTT-TT--EEEEE----GGG-SS-S--------SSSPPPTTTEEEEE-SSTT--EEEEEEEEESSSSSSS-EEEEEETT--BTTBTT--EEEEE----STT-SS-S---EE-----

pLDDT: mean 89.65, std 11.26, range [53.06, 98.62]

Nearest PDB structures (foldseek):
  4wk0-assembly1_A  TM=7.649E-01  e=6.309E-04  Homo sapiens
  8xei-assembly1_A  TM=7.856E-01  e=8.985E-04  Homo sapiens
  5ffg-assembly1_A  TM=8.061E-01  e=2.175E-03  Homo sapiens
  4um8-assembly2_C  TM=8.040E-01  e=3.285E-03  Homo sapiens
  6msu-assembly1_A  TM=7.823E-01  e=3.696E-03  Homo sapiens

Radius of gyration: 15.02 Å; Cα contacts (8 Å, |Δi|>4): 387; chains: 1; bounding box: 33×35×39 Å

Mean predicted aligned error: 4.85 Å